Protein AF-A0A925WEF9-F1 (afdb_monomer)

Mean predicted aligned error: 4.66 Å

Radius of gyration: 15.32 Å; Cα contacts (8 Å, |Δi|>4): 16; chains: 1; bounding box: 29×30×39 Å

Secondary structure (DSSP, 8-state):
-HHHHHHHHHHHHHHT-SS--HHHHHH-HIIIIIS--SS----

Solvent-accessib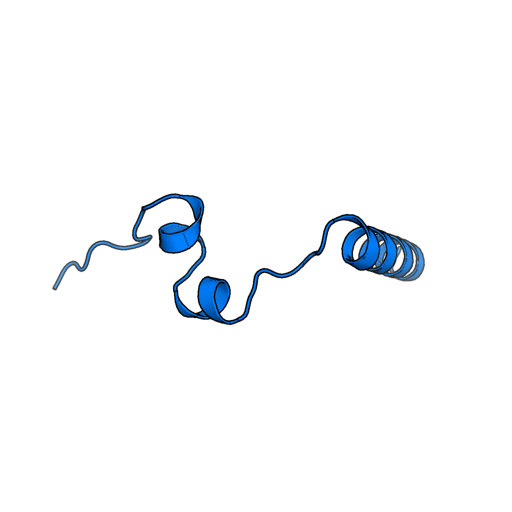le surface area (backbone atoms only — not comparable to full-atom values): 2814 Å² total; per-residue (Å²): 112,68,70,62,52,53,54,52,51,52,51,43,42,74,76,74,51,80,71,78,56,73,66,45,62,71,68,29,60,47,46,69,76,68,71,40,69,98,68,75,84,84,124

Foldseek 3Di:
DVVVVVVVVVVCCVPPNDDDDPVCVVVDCCCNPVVDDPDDDPD

Sequence (43 aa):
AVVGTVVIAFIVKAVVGLRPSEEVESLGLDLAEHGEEGYHGEA

pLDDT: mean 92.86, std 9.49, range [56.97, 98.56]

Structure (mmCIF, N/CA/C/O backbone):
data_AF-A0A925WEF9-F1
#
_entry.id   AF-A0A925WEF9-F1
#
loop_
_atom_site.group_PDB
_atom_site.id
_atom_site.type_symbol
_atom_site.label_atom_id
_atom_site.label_alt_id
_atom_site.label_comp_id
_atom_site.label_asym_id
_atom_site.label_entity_id
_atom_site.label_seq_id
_atom_site.pdbx_PDB_ins_code
_atom_site.Cartn_x
_atom_site.Cartn_y
_atom_site.Cartn_z
_atom_site.occupancy
_atom_site.B_iso_or_equiv
_atom_site.auth_seq_id
_atom_site.auth_comp_id
_atom_site.auth_asym_id
_atom_site.auth_atom_id
_atom_site.pdbx_PDB_model_num
ATOM 1 N N . ALA A 1 1 ? 19.275 1.676 -10.593 1.00 85.38 1 ALA A N 1
ATOM 2 C CA . ALA A 1 1 ? 18.487 0.930 -9.587 1.00 85.38 1 ALA A CA 1
ATOM 3 C C . ALA A 1 1 ? 16.973 0.949 -9.855 1.00 85.38 1 ALA A C 1
ATOM 5 O O . ALA A 1 1 ? 16.354 -0.088 -9.681 1.00 85.38 1 ALA A O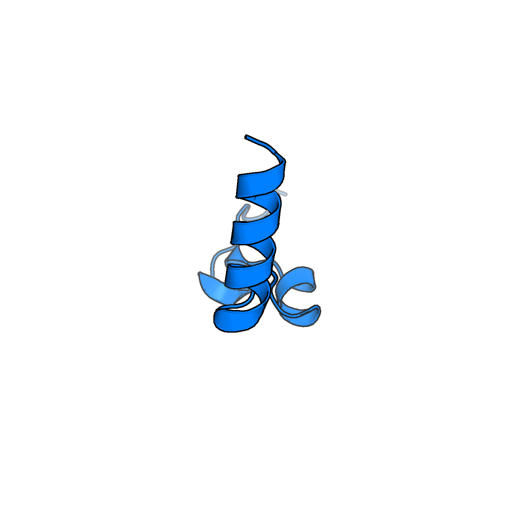 1
ATOM 6 N N . VAL A 1 2 ? 16.386 2.062 -1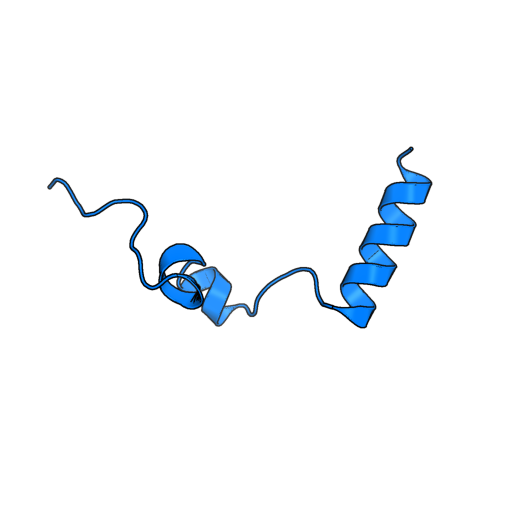0.330 1.00 97.50 2 VAL A N 1
ATOM 7 C CA . VAL A 1 2 ? 14.922 2.253 -10.494 1.00 97.50 2 VAL A CA 1
ATOM 8 C C . VAL A 1 2 ? 14.186 1.086 -11.167 1.00 97.50 2 VAL A C 1
ATOM 10 O O . VAL A 1 2 ? 13.220 0.586 -10.606 1.00 97.50 2 VAL A O 1
ATOM 13 N N . VAL A 1 3 ? 14.649 0.609 -12.330 1.00 98.00 3 VAL A N 1
ATOM 14 C CA . VAL A 1 3 ? 13.971 -0.480 -13.066 1.00 98.00 3 VAL A CA 1
ATOM 15 C C . VAL A 1 3 ? 13.884 -1.760 -12.232 1.00 98.00 3 VAL A C 1
ATOM 17 O O . VAL A 1 3 ? 12.827 -2.376 -12.161 1.00 98.00 3 VAL A O 1
ATOM 20 N N . GLY A 1 4 ? 14.971 -2.128 -11.548 1.00 98.44 4 GLY A N 1
ATOM 21 C CA . GLY A 1 4 ? 14.986 -3.296 -10.668 1.00 98.44 4 GLY A CA 1
ATOM 22 C C . GLY A 1 4 ? 14.000 -3.151 -9.508 1.00 98.44 4 GLY A C 1
ATOM 23 O O . GLY A 1 4 ? 13.228 -4.068 -9.245 1.00 98.44 4 GLY A O 1
ATOM 24 N N . THR A 1 5 ? 13.961 -1.977 -8.871 1.00 98.44 5 THR A N 1
ATOM 25 C CA . THR A 1 5 ? 12.999 -1.678 -7.800 1.00 98.44 5 THR A CA 1
ATOM 26 C C . THR A 1 5 ? 11.556 -1.799 -8.283 1.00 98.44 5 THR A C 1
ATOM 28 O O . THR A 1 5 ? 10.741 -2.407 -7.598 1.00 98.44 5 THR A O 1
ATOM 31 N N . VAL A 1 6 ? 11.245 -1.278 -9.473 1.00 98.31 6 VAL A N 1
ATOM 32 C CA . VAL A 1 6 ? 9.894 -1.349 -10.052 1.00 98.31 6 VAL A CA 1
ATOM 33 C C . VAL A 1 6 ? 9.475 -2.799 -10.296 1.00 98.31 6 VAL A C 1
ATOM 35 O O . VAL A 1 6 ? 8.375 -3.186 -9.907 1.00 98.31 6 VAL A O 1
ATOM 38 N N . VAL A 1 7 ? 10.353 -3.618 -10.882 1.00 98.44 7 VAL A N 1
ATOM 39 C CA . VAL A 1 7 ? 10.067 -5.042 -11.131 1.00 98.44 7 VAL A CA 1
ATOM 40 C C . VAL A 1 7 ? 9.789 -5.779 -9.821 1.00 98.44 7 VAL A C 1
ATOM 42 O O . VAL A 1 7 ? 8.780 -6.474 -9.712 1.00 98.44 7 VAL A O 1
ATOM 45 N N . ILE A 1 8 ? 10.637 -5.589 -8.808 1.00 98.19 8 ILE A N 1
ATOM 46 C CA . ILE A 1 8 ? 10.464 -6.235 -7.501 1.00 98.19 8 ILE A CA 1
ATOM 47 C C . ILE A 1 8 ? 9.165 -5.770 -6.835 1.00 98.19 8 ILE A C 1
ATOM 49 O O . ILE A 1 8 ? 8.400 -6.605 -6.359 1.00 98.19 8 ILE A O 1
ATOM 53 N N . ALA A 1 9 ? 8.871 -4.468 -6.847 1.00 98.31 9 ALA A N 1
ATOM 54 C CA . ALA A 1 9 ? 7.655 -3.928 -6.245 1.00 98.31 9 ALA A CA 1
ATOM 55 C C . ALA A 1 9 ? 6.387 -4.532 -6.869 1.00 98.31 9 ALA A C 1
ATOM 57 O O . ALA A 1 9 ? 5.461 -4.894 -6.145 1.00 98.31 9 ALA A O 1
ATOM 58 N N . PHE A 1 10 ? 6.347 -4.707 -8.194 1.00 98.31 10 PHE A N 1
ATOM 59 C CA . PHE A 1 10 ? 5.206 -5.348 -8.853 1.00 98.31 10 PHE A CA 1
ATOM 60 C C . PHE A 1 10 ? 5.083 -6.837 -8.532 1.00 98.31 10 PHE A C 1
ATOM 62 O O . PHE A 1 10 ? 3.965 -7.315 -8.340 1.00 98.31 10 PHE A O 1
ATOM 69 N N . ILE A 1 11 ? 6.203 -7.556 -8.420 1.00 98.56 11 ILE A N 1
ATOM 70 C CA . ILE A 1 11 ? 6.190 -8.962 -7.995 1.00 98.56 11 ILE A CA 1
ATOM 71 C C . ILE A 1 11 ? 5.630 -9.076 -6.574 1.00 98.56 11 ILE A C 1
ATOM 73 O O . ILE A 1 11 ? 4.681 -9.825 -6.356 1.00 98.56 11 ILE A O 1
ATOM 77 N N . VAL A 1 12 ? 6.150 -8.295 -5.621 1.00 98.56 12 VAL A N 1
ATOM 78 C CA . VAL A 1 12 ? 5.684 -8.328 -4.223 1.00 98.56 12 VAL A CA 1
ATOM 79 C C . VAL A 1 12 ? 4.212 -7.922 -4.130 1.00 98.56 12 VAL A C 1
ATOM 81 O O . VAL A 1 12 ? 3.431 -8.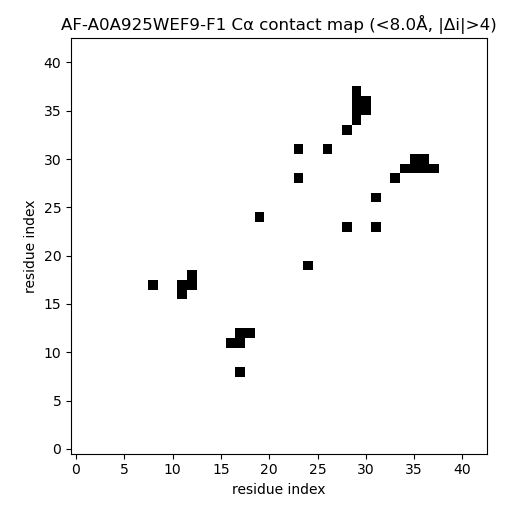593 -3.455 1.00 98.56 12 VAL A O 1
ATOM 84 N N . LYS A 1 13 ? 3.796 -6.893 -4.881 1.00 97.81 13 LYS A N 1
ATOM 85 C CA . LYS A 1 13 ? 2.391 -6.477 -4.970 1.00 97.81 13 LYS A CA 1
ATOM 86 C C . LYS A 1 13 ? 1.470 -7.610 -5.425 1.00 97.81 13 LYS A C 1
ATOM 88 O O . LYS A 1 13 ? 0.356 -7.691 -4.924 1.00 97.81 13 LYS A O 1
ATOM 93 N N . ALA A 1 14 ? 1.909 -8.443 -6.366 1.00 98.00 14 ALA A N 1
ATOM 94 C CA . ALA A 1 14 ? 1.092 -9.522 -6.913 1.00 98.00 14 ALA A CA 1
ATOM 95 C C . ALA A 1 14 ? 1.020 -10.757 -6.000 1.00 98.00 14 ALA A C 1
ATOM 97 O O . ALA A 1 14 ? -0.008 -11.428 -5.989 1.00 98.00 14 ALA A O 1
ATOM 98 N N . VAL A 1 15 ? 2.096 -11.074 -5.267 1.00 98.38 15 VAL A N 1
ATOM 99 C CA . VAL A 1 15 ? 2.195 -12.334 -4.500 1.00 98.38 15 VAL A CA 1
ATOM 100 C C . VAL A 1 15 ? 1.922 -12.181 -3.003 1.00 98.38 15 VAL A C 1
ATOM 102 O O . VAL A 1 15 ? 1.407 -13.111 -2.395 1.00 98.38 15 VAL A O 1
ATOM 105 N N . VAL A 1 16 ? 2.252 -11.028 -2.412 1.00 97.62 16 VAL A N 1
ATOM 106 C CA . VAL A 1 16 ? 2.024 -10.729 -0.983 1.00 97.62 16 VAL A CA 1
ATOM 107 C C . VAL A 1 16 ? 0.949 -9.658 -0.810 1.00 97.62 16 VAL A C 1
ATOM 109 O O . VAL A 1 16 ? 0.146 -9.726 0.113 1.00 97.62 16 VAL A O 1
ATOM 112 N N . GLY A 1 17 ? 0.925 -8.676 -1.714 1.00 96.38 17 GL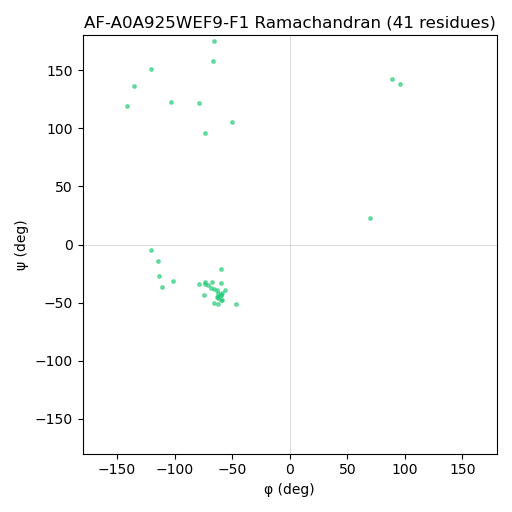Y A N 1
ATOM 113 C CA . GLY A 1 17 ? 0.242 -7.406 -1.485 1.00 96.38 17 GLY A CA 1
ATOM 114 C C . GLY A 1 17 ? 1.185 -6.401 -0.819 1.00 96.38 17 GLY A C 1
ATOM 115 O O . GLY A 1 17 ? 2.038 -6.758 -0.016 1.00 96.38 17 GLY A O 1
ATOM 116 N N . LEU A 1 18 ? 1.079 -5.129 -1.214 1.00 97.38 18 LEU A N 1
ATOM 117 C CA . LEU A 1 18 ? 1.924 -4.035 -0.699 1.00 97.38 18 LEU A CA 1
ATOM 118 C C . LEU A 1 18 ? 1.129 -2.908 -0.030 1.00 97.38 18 LEU A C 1
ATOM 120 O O . LEU A 1 18 ? 1.725 -1.957 0.464 1.00 97.38 18 LEU A O 1
ATOM 124 N N . ARG A 1 19 ? -0.204 -2.977 -0.064 1.00 97.06 19 ARG A N 1
ATOM 125 C CA . ARG A 1 19 ? -1.099 -1.978 0.521 1.00 97.06 19 ARG A CA 1
ATOM 126 C C . ARG A 1 19 ? -2.209 -2.706 1.286 1.00 97.06 19 ARG A C 1
ATOM 128 O O . ARG A 1 19 ? -2.719 -3.687 0.737 1.00 97.06 19 ARG A O 1
ATOM 135 N N . PRO A 1 20 ? -2.571 -2.254 2.497 1.00 97.06 20 PRO A N 1
ATOM 136 C CA . PRO A 1 20 ? -3.723 -2.778 3.226 1.00 97.06 20 PRO A CA 1
ATOM 137 C C . PRO A 1 20 ? -5.049 -2.455 2.513 1.00 97.06 20 PRO A C 1
ATOM 139 O O 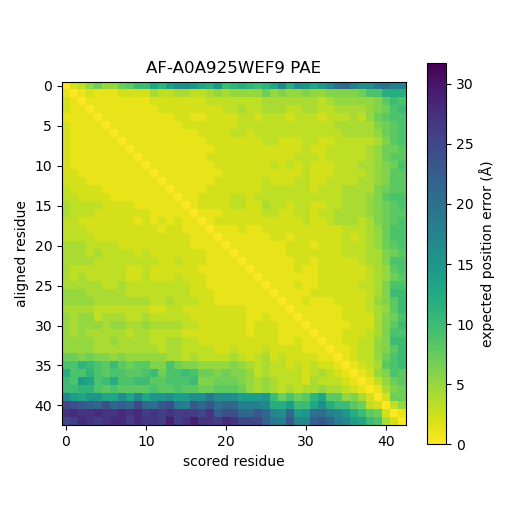. PRO A 1 20 ? -5.072 -1.762 1.492 1.00 97.06 20 PRO A O 1
ATOM 142 N N . SER A 1 21 ? -6.161 -2.977 3.036 1.00 96.62 21 SER A N 1
ATOM 143 C CA . SER A 1 21 ? -7.501 -2.608 2.564 1.00 96.62 21 SER A CA 1
ATOM 144 C C . SER A 1 21 ? -7.822 -1.143 2.882 1.00 96.62 21 SER A C 1
ATOM 146 O O . SER A 1 21 ? -7.251 -0.560 3.801 1.00 96.62 21 SER A O 1
ATOM 148 N N . GLU A 1 22 ? -8.767 -0.550 2.147 1.00 97.75 22 GLU A N 1
ATOM 149 C CA . GLU A 1 22 ? -9.193 0.844 2.367 1.00 97.75 22 GLU A CA 1
ATOM 150 C C . GLU A 1 22 ? -9.741 1.077 3.783 1.00 97.75 22 GLU A C 1
ATOM 152 O O . GLU A 1 22 ? -9.541 2.142 4.361 1.00 97.75 22 GLU A O 1
ATOM 157 N N . GLU A 1 23 ? -10.395 0.068 4.362 1.00 96.56 23 GLU A N 1
ATOM 158 C CA . GLU A 1 23 ? -10.889 0.097 5.740 1.00 96.56 23 GLU A CA 1
ATOM 159 C C . GLU A 1 23 ? -9.738 0.161 6.752 1.00 96.56 23 GLU A C 1
ATOM 161 O O . GLU A 1 23 ? -9.716 1.054 7.595 1.00 96.56 23 GLU A O 1
ATOM 166 N N . VAL A 1 24 ? -8.748 -0.733 6.628 1.00 96.69 24 VAL A N 1
ATOM 167 C CA . VAL A 1 24 ? -7.562 -0.763 7.503 1.00 96.69 24 VAL A CA 1
ATOM 168 C C . VAL A 1 24 ? -6.741 0.517 7.356 1.00 96.69 24 VAL A C 1
ATOM 170 O O . VAL A 1 24 ? -6.264 1.068 8.344 1.00 96.69 24 VAL A O 1
ATOM 173 N N . GLU A 1 25 ? -6.609 1.031 6.134 1.00 96.75 25 GLU A N 1
ATOM 174 C CA . GLU A 1 25 ? -5.913 2.292 5.876 1.00 96.75 25 GLU A CA 1
ATOM 175 C C . GLU A 1 25 ? -6.639 3.491 6.503 1.00 96.75 25 GLU A C 1
ATOM 177 O O . GLU A 1 25 ? -5.984 4.381 7.038 1.00 96.75 25 GLU A O 1
ATOM 182 N N . SER A 1 26 ? -7.977 3.497 6.478 1.00 96.12 26 SER A N 1
ATOM 183 C CA . SER A 1 26 ? -8.790 4.556 7.093 1.00 96.12 26 SER A CA 1
ATOM 184 C C . SER A 1 26 ? -8.764 4.502 8.621 1.00 96.12 26 SER A C 1
ATOM 186 O O . SER A 1 26 ? -8.808 5.546 9.267 1.00 96.12 26 SER A O 1
ATOM 188 N N . LEU A 1 27 ? -8.701 3.296 9.195 1.00 94.44 27 LEU A N 1
ATOM 189 C CA . LEU A 1 27 ? -8.613 3.083 10.641 1.00 94.44 27 LEU A CA 1
ATOM 190 C C . LEU A 1 27 ? -7.218 3.421 11.197 1.00 94.44 27 LEU A C 1
ATOM 192 O O . LEU A 1 27 ? -7.107 3.881 12.330 1.00 94.44 27 LEU A O 1
ATOM 196 N N . GLY A 1 28 ? -6.172 3.212 10.393 1.00 95.31 28 GLY A N 1
ATOM 197 C CA . GLY A 1 28 ? -4.769 3.342 10.786 1.00 95.31 28 GLY A CA 1
ATOM 198 C C . GLY A 1 28 ? -4.153 1.997 11.188 1.00 95.31 28 GLY A C 1
ATOM 199 O O . GLY A 1 28 ? -4.774 1.197 11.885 1.00 95.31 28 GLY A O 1
ATOM 200 N N . LEU A 1 29 ? -2.913 1.745 10.750 1.00 95.88 29 LEU A N 1
ATOM 201 C CA . LEU A 1 29 ? -2.222 0.462 10.966 1.00 95.88 29 LEU A CA 1
ATOM 202 C C . LEU A 1 29 ? -1.886 0.207 12.439 1.00 95.88 29 LEU A C 1
ATOM 204 O O . LEU A 1 29 ? -1.899 -0.946 12.868 1.00 95.88 29 LEU A O 1
ATOM 208 N N . ASP A 1 30 ? -1.603 1.259 13.207 1.00 95.12 30 ASP A N 1
ATOM 209 C CA . ASP A 1 30 ? -1.317 1.132 14.639 1.00 95.12 30 ASP A CA 1
ATOM 210 C C . ASP A 1 30 ? -2.518 0.489 15.346 1.00 95.12 30 ASP A C 1
ATOM 212 O O . ASP A 1 30 ? -2.380 -0.524 16.030 1.00 95.12 30 ASP A O 1
ATOM 216 N N . LEU A 1 31 ? -3.728 0.982 15.069 1.00 94.31 31 LEU A N 1
ATOM 217 C CA . LEU A 1 31 ? -4.944 0.439 15.659 1.00 94.31 31 LEU A CA 1
ATOM 218 C C . LEU A 1 31 ? -5.330 -0.911 15.036 1.00 94.31 31 LEU A C 1
ATOM 220 O O . LEU A 1 31 ? -5.698 -1.839 15.754 1.00 94.31 31 LEU A O 1
ATOM 224 N N . ALA A 1 32 ? -5.240 -1.037 13.710 1.00 95.06 32 ALA A N 1
ATOM 225 C CA . ALA A 1 32 ? -5.714 -2.213 12.982 1.00 95.06 32 ALA A CA 1
ATOM 226 C C . ALA A 1 32 ? -4.824 -3.460 13.135 1.00 95.06 32 ALA A C 1
ATOM 228 O O . ALA A 1 32 ? -5.341 -4.577 13.118 1.00 95.06 32 ALA A O 1
ATOM 229 N N . GLU A 1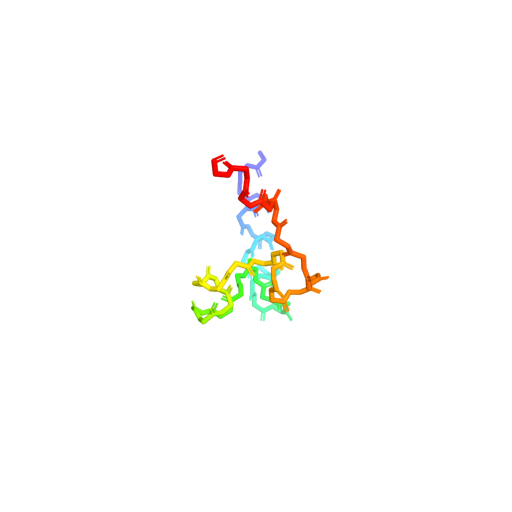 33 ? -3.504 -3.291 13.258 1.00 94.94 33 GLU A N 1
ATOM 230 C CA . GLU A 1 33 ? -2.543 -4.406 13.299 1.00 94.94 33 GLU A CA 1
ATOM 231 C C . GLU A 1 33 ? -1.840 -4.551 14.652 1.00 94.94 33 GLU A C 1
ATOM 233 O O . GLU A 1 33 ? -1.447 -5.661 15.014 1.0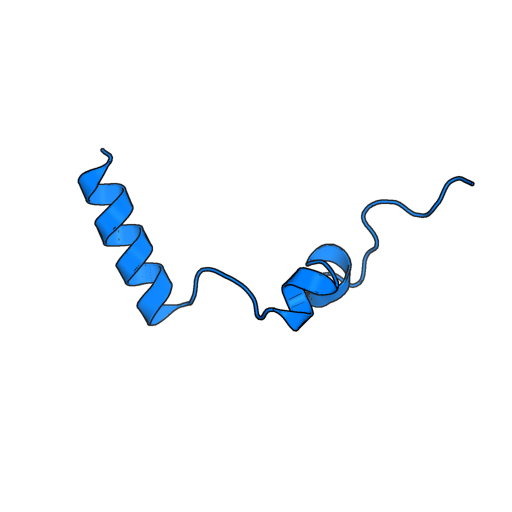0 94.94 33 GLU A O 1
ATOM 238 N N . HIS A 1 34 ? -1.706 -3.460 15.409 1.00 94.56 34 HIS A N 1
ATOM 239 C CA . HIS A 1 34 ? -0.951 -3.442 16.665 1.00 94.56 34 HIS A CA 1
ATOM 240 C C . HIS A 1 34 ? -1.844 -3.190 17.892 1.00 94.56 34 HIS A C 1
ATOM 242 O O . HIS A 1 34 ? -1.434 -3.494 19.007 1.00 94.56 34 HIS A O 1
ATOM 248 N N . GLY A 1 35 ? -3.088 -2.730 17.702 1.00 92.06 35 GLY A N 1
ATOM 249 C CA . GLY A 1 35 ? -4.028 -2.438 18.790 1.00 92.06 35 GLY A CA 1
ATOM 250 C C . GLY A 1 35 ? -3.634 -1.219 19.628 1.00 92.06 35 GLY A C 1
ATOM 251 O O . GLY A 1 35 ? -4.045 -1.117 20.783 1.00 92.06 35 GLY A O 1
ATOM 252 N N . GLU A 1 36 ? -2.829 -0.323 19.059 1.00 91.50 36 GLU A N 1
ATOM 253 C CA . GLU A 1 36 ? -2.257 0.843 19.730 1.00 91.50 36 GLU A CA 1
ATOM 254 C C . GLU A 1 36 ? -2.699 2.132 19.022 1.00 91.50 36 GLU A C 1
ATOM 256 O O . GLU A 1 36 ? -2.947 2.149 17.817 1.00 91.50 36 GLU A O 1
ATOM 261 N N . GLU A 1 37 ? -2.794 3.234 19.760 1.00 89.12 37 GLU A N 1
ATOM 262 C CA . GLU A 1 37 ? -2.954 4.567 19.177 1.00 89.12 37 GLU A CA 1
ATOM 263 C C . GLU A 1 37 ? -1.598 5.279 19.243 1.00 89.12 37 GLU A C 1
ATOM 265 O O . GLU A 1 37 ? -1.043 5.453 20.327 1.00 89.12 37 GLU A O 1
ATOM 270 N N . GLY A 1 38 ? -1.056 5.722 18.100 1.00 84.88 38 GLY A N 1
ATOM 271 C CA . GLY A 1 38 ? 0.273 6.355 18.046 1.00 84.88 38 GLY A CA 1
ATOM 272 C C . GLY A 1 38 ? 0.411 7.621 18.905 1.00 84.88 38 GLY A C 1
ATOM 273 O O . GLY A 1 38 ? 1.518 7.998 19.290 1.00 84.88 38 GLY A O 1
ATOM 274 N N . TYR A 1 39 ? -0.717 8.251 19.247 1.00 84.00 39 TYR A N 1
ATOM 275 C CA . TYR A 1 39 ? -0.806 9.324 20.230 1.00 84.00 39 TYR A CA 1
ATOM 276 C C . TYR A 1 39 ? -2.086 9.155 21.044 1.00 84.00 39 TYR A C 1
ATOM 278 O O . TYR A 1 39 ? -3.184 9.235 20.500 1.00 84.00 39 TYR A O 1
ATOM 286 N N . HIS A 1 40 ? -1.953 8.980 22.355 1.00 76.75 40 HIS A N 1
ATOM 287 C CA . HIS A 1 40 ? -3.085 9.111 23.266 1.00 76.75 40 HIS A CA 1
ATOM 288 C C . HIS A 1 40 ? -3.287 10.608 23.471 1.00 76.75 40 HIS A C 1
ATOM 290 O O . HIS A 1 40 ? -2.341 11.284 23.867 1.00 76.75 40 HIS A O 1
ATOM 296 N N . GLY A 1 41 ? -4.467 11.138 23.148 1.00 69.12 41 GLY A N 1
ATOM 297 C CA . GLY A 1 41 ? -4.718 12.576 23.207 1.00 69.12 41 GLY A CA 1
ATOM 298 C C . GLY A 1 41 ? -4.302 13.186 24.549 1.00 69.12 41 GLY A C 1
ATOM 299 O O . GLY A 1 41 ? -5.0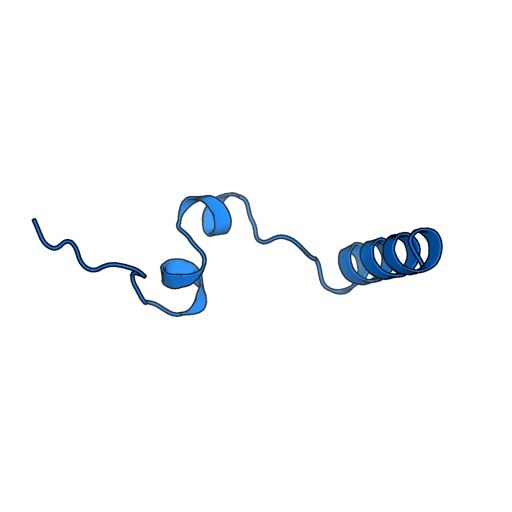00 13.032 25.548 1.00 69.12 41 GLY A O 1
ATOM 300 N N . GLU A 1 42 ? -3.187 13.912 24.567 1.00 62.44 42 GLU A N 1
ATOM 301 C CA . GLU A 1 42 ? -3.000 15.010 25.505 1.00 62.44 42 GLU A CA 1
ATOM 302 C C . GLU A 1 42 ? -3.889 16.142 24.983 1.00 62.44 42 GLU A C 1
ATOM 304 O O . GLU A 1 42 ? -3.551 16.833 24.021 1.00 62.44 42 GLU A O 1
ATOM 309 N N . ALA A 1 43 ? -5.094 16.215 25.551 1.00 56.97 43 ALA A N 1
ATOM 310 C CA . ALA A 1 43 ? -6.008 17.340 25.396 1.00 56.97 43 ALA A CA 1
ATOM 311 C C . ALA A 1 43 ? -5.473 18.586 26.114 1.00 56.97 43 ALA A C 1
ATOM 313 O O . ALA A 1 43 ? -4.883 18.429 27.210 1.00 56.97 43 ALA A O 1
#